Protein AF-A0A7R9MTX2-F1 (afdb_monomer_lite)

Structure (mmCIF, N/CA/C/O backbone):
data_AF-A0A7R9MTX2-F1
#
_entry.id   AF-A0A7R9MTX2-F1
#
loop_
_atom_site.group_PDB
_atom_site.id
_atom_site.type_symbol
_atom_site.label_atom_id
_atom_site.label_alt_id
_atom_site.label_comp_id
_atom_site.label_asym_id
_atom_site.label_entity_id
_atom_site.label_seq_id
_atom_site.pdbx_PDB_ins_code
_atom_site.Cartn_x
_atom_site.Cartn_y
_atom_site.Cartn_z
_atom_site.occupancy
_atom_site.B_iso_or_equiv
_atom_site.auth_seq_id
_atom_site.auth_comp_id
_atom_site.auth_asym_id
_atom_site.auth_atom_id
_atom_site.pdbx_PDB_model_num
ATOM 1 N N . MET A 1 1 ? -22.160 18.667 10.378 1.00 39.56 1 MET A N 1
ATOM 2 C CA . MET A 1 1 ? -20.715 18.933 10.209 1.00 39.56 1 MET A CA 1
ATOM 3 C C . MET A 1 1 ? -20.160 17.768 9.386 1.00 39.56 1 MET A C 1
ATOM 5 O O . MET A 1 1 ? -19.833 16.745 9.959 1.00 39.56 1 MET A O 1
ATOM 9 N N . PHE A 1 2 ? -20.206 17.852 8.051 1.00 42.75 2 PHE A N 1
ATOM 10 C CA . PHE A 1 2 ? -19.887 16.733 7.133 1.00 42.75 2 PHE A CA 1
ATOM 11 C C . PHE A 1 2 ? -18.567 16.940 6.367 1.00 42.75 2 PHE A C 1
ATOM 13 O O . PHE A 1 2 ? -18.291 16.244 5.404 1.00 42.75 2 PHE A O 1
ATOM 20 N N . VAL A 1 3 ? -17.741 17.899 6.789 1.00 44.78 3 VAL A N 1
ATOM 21 C CA . VAL A 1 3 ? -16.670 18.449 5.940 1.00 44.78 3 VAL A CA 1
ATOM 22 C C . VAL A 1 3 ? -15.373 17.618 5.954 1.00 44.78 3 VAL A C 1
ATOM 24 O O . VAL A 1 3 ? -14.514 17.879 5.131 1.00 44.78 3 VAL A O 1
ATOM 27 N N . ASN A 1 4 ? -15.218 16.607 6.824 1.00 58.25 4 ASN A N 1
ATOM 28 C CA . ASN A 1 4 ? -13.922 15.914 6.976 1.00 58.25 4 ASN A CA 1
ATOM 29 C C . ASN A 1 4 ? -13.759 14.615 6.168 1.00 58.25 4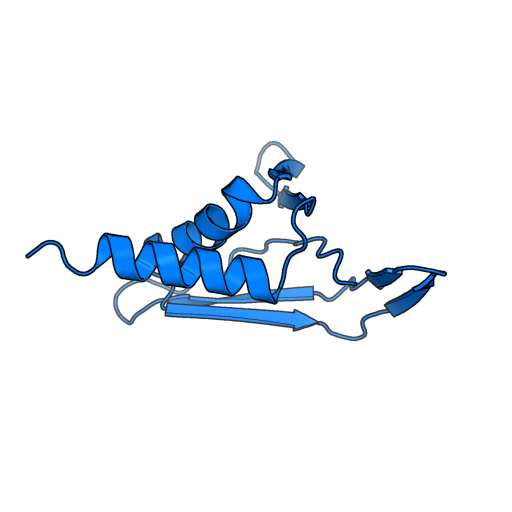 ASN A C 1
ATOM 31 O O . ASN A 1 4 ? -12.666 14.322 5.707 1.00 58.25 4 ASN A O 1
ATOM 35 N N . GLN A 1 5 ? -14.808 13.810 5.959 1.00 58.50 5 GLN A N 1
ATOM 36 C CA . GLN A 1 5 ? -14.606 12.497 5.318 1.00 58.50 5 GLN A CA 1
ATOM 37 C C . GLN A 1 5 ? -14.313 12.591 3.819 1.00 58.50 5 GLN A C 1
ATOM 39 O O . GLN A 1 5 ? -13.541 11.783 3.305 1.00 58.50 5 GLN A O 1
ATOM 44 N N . GLU A 1 6 ? -14.916 13.555 3.120 1.00 65.56 6 GLU A N 1
ATOM 45 C CA . GLU A 1 6 ? -14.663 13.774 1.693 1.00 65.56 6 GLU A CA 1
ATOM 46 C C . GLU A 1 6 ? -13.282 14.386 1.458 1.00 65.56 6 GLU A C 1
ATOM 48 O O . GLU A 1 6 ? -12.571 13.923 0.573 1.00 65.56 6 GLU A O 1
ATOM 53 N N . SER A 1 7 ? -12.859 15.349 2.285 1.00 68.06 7 SER A N 1
ATOM 54 C CA . SER A 1 7 ? -11.502 15.902 2.213 1.00 68.06 7 SER A CA 1
ATOM 55 C C . SER A 1 7 ? -10.439 14.849 2.517 1.00 68.06 7 SER A C 1
ATOM 57 O O . SER A 1 7 ? -9.438 14.786 1.808 1.00 68.06 7 SER A O 1
ATOM 59 N N . ASP A 1 8 ? -10.678 13.987 3.511 1.00 77.12 8 ASP A N 1
ATOM 60 C CA . ASP A 1 8 ? -9.764 12.895 3.849 1.00 77.12 8 ASP A CA 1
ATOM 61 C C . ASP A 1 8 ? -9.669 11.890 2.693 1.00 77.12 8 ASP A C 1
ATOM 63 O O . ASP A 1 8 ? -8.574 11.474 2.325 1.00 77.12 8 ASP A O 1
ATOM 67 N N . ASN A 1 9 ? -10.800 11.529 2.074 1.00 83.69 9 ASN A N 1
ATOM 68 C CA . ASN A 1 9 ? -10.816 10.656 0.894 1.00 83.69 9 ASN A CA 1
ATOM 69 C C . ASN A 1 9 ? -10.036 11.260 -0.277 1.00 83.69 9 ASN A C 1
ATOM 71 O O . ASN A 1 9 ? -9.180 10.586 -0.844 1.00 83.69 9 ASN A O 1
ATOM 75 N N . LEU A 1 10 ? -10.285 12.533 -0.596 1.00 90.81 10 LEU A N 1
ATOM 76 C CA . LEU A 1 10 ? -9.593 13.234 -1.677 1.00 90.81 10 LEU A CA 1
ATOM 77 C C . LEU A 1 10 ? -8.083 13.304 -1.436 1.00 90.81 10 LEU A C 1
ATOM 79 O O . LEU A 1 10 ? -7.310 13.171 -2.381 1.00 90.81 10 LEU A O 1
ATOM 83 N N . TRP A 1 11 ? -7.655 13.482 -0.184 1.00 93.94 11 TRP A N 1
ATOM 84 C CA . TRP A 1 11 ? -6.236 13.489 0.158 1.00 93.94 11 TRP A CA 1
ATOM 85 C C . TRP A 1 11 ? -5.588 12.118 -0.065 1.00 93.94 11 TRP A C 1
ATOM 87 O O . TRP A 1 11 ? -4.531 12.043 -0.687 1.00 93.94 11 TRP A O 1
ATOM 97 N N . TRP A 1 12 ? -6.229 11.029 0.377 1.00 93.38 12 TRP A N 1
ATOM 98 C CA . TRP A 1 12 ? -5.719 9.671 0.148 1.00 93.38 12 TRP A CA 1
ATOM 99 C C . TRP A 1 12 ? -5.677 9.304 -1.338 1.00 93.38 12 TRP A C 1
ATOM 101 O O . TRP A 1 12 ? -4.731 8.652 -1.782 1.00 93.38 12 TRP A O 1
ATOM 111 N N . ASP A 1 13 ? -6.671 9.740 -2.113 1.00 93.38 13 ASP A N 1
ATOM 112 C CA . ASP A 1 13 ? -6.692 9.545 -3.562 1.00 93.38 13 ASP A CA 1
ATOM 113 C C . ASP A 1 13 ? -5.585 10.352 -4.256 1.00 93.38 13 ASP A C 1
ATOM 115 O O . ASP A 1 13 ? -4.918 9.831 -5.155 1.00 93.38 13 ASP A O 1
ATOM 119 N N . ALA A 1 14 ? -5.333 11.588 -3.811 1.00 93.38 14 ALA A N 1
ATOM 120 C CA . ALA A 1 14 ? -4.226 12.409 -4.296 1.00 93.38 14 ALA A CA 1
ATOM 121 C C . ALA A 1 14 ? -2.866 11.771 -3.970 1.00 93.38 14 ALA A C 1
ATOM 123 O O . ALA A 1 14 ? -2.052 11.601 -4.875 1.00 93.38 14 ALA A O 1
ATOM 124 N N . PHE A 1 15 ? -2.662 11.318 -2.727 1.00 94.44 15 PHE A N 1
ATOM 125 C CA . PHE A 1 15 ? -1.478 10.559 -2.312 1.00 94.44 15 PHE A CA 1
ATOM 126 C C . PHE A 1 15 ? -1.259 9.333 -3.207 1.00 94.44 15 PHE A C 1
ATOM 128 O O . PHE A 1 15 ? -0.171 9.122 -3.736 1.00 94.44 15 PHE A O 1
ATOM 135 N N . ALA A 1 16 ? -2.299 8.527 -3.430 1.00 94.25 16 ALA A N 1
ATOM 136 C CA . ALA A 1 16 ? -2.154 7.337 -4.255 1.00 94.25 16 ALA A CA 1
ATOM 137 C C . ALA A 1 16 ? -1.848 7.677 -5.721 1.00 94.25 16 ALA A C 1
ATOM 139 O O . ALA A 1 16 ? -1.177 6.905 -6.389 1.00 94.25 16 ALA A O 1
ATOM 140 N N . THR A 1 17 ? -2.321 8.818 -6.220 1.00 93.56 17 THR A N 1
ATOM 141 C CA . THR A 1 17 ? -2.037 9.286 -7.586 1.00 93.56 17 THR A CA 1
ATOM 142 C C . THR A 1 17 ? -0.600 9.776 -7.733 1.00 93.56 17 THR A C 1
ATOM 144 O O . THR A 1 17 ? -0.005 9.604 -8.789 1.00 93.56 17 THR A O 1
ATOM 147 N N . GLU A 1 18 ? -0.023 10.351 -6.678 1.00 96.25 18 GLU A N 1
ATOM 148 C CA . GLU A 1 18 ? 1.367 10.814 -6.678 1.00 96.25 18 GLU A CA 1
ATOM 149 C C . GLU A 1 18 ? 2.371 9.651 -6.704 1.00 96.25 18 GLU A C 1
ATOM 151 O O . GLU A 1 18 ? 3.393 9.740 -7.380 1.00 96.25 18 GLU A O 1
ATOM 156 N N . PHE A 1 19 ? 2.075 8.552 -5.999 1.00 93.38 19 PHE A N 1
ATOM 157 C CA . PHE A 1 19 ? 3.036 7.459 -5.792 1.00 93.38 19 PHE A CA 1
ATOM 158 C C . PHE A 1 19 ? 2.719 6.153 -6.534 1.00 93.38 19 PHE A C 1
ATOM 160 O O . PHE A 1 19 ? 3.591 5.287 -6.612 1.00 93.38 19 PHE A O 1
ATOM 167 N N . PHE A 1 20 ? 1.502 5.969 -7.057 1.00 92.81 20 PHE A N 1
ATOM 168 C CA . PHE A 1 20 ? 1.080 4.716 -7.690 1.00 92.81 20 PHE A CA 1
ATOM 169 C C . PHE A 1 20 ? 0.427 4.955 -9.053 1.00 92.81 20 PHE A C 1
ATOM 171 O O . PHE A 1 20 ? -0.547 5.701 -9.169 1.00 92.81 20 PHE A O 1
ATOM 178 N N . GLU A 1 21 ? 0.911 4.219 -10.052 1.00 92.94 21 GLU A N 1
ATOM 179 C CA . GLU A 1 21 ? 0.325 4.136 -11.394 1.00 92.94 21 GLU A CA 1
ATOM 180 C C . GLU A 1 21 ? -1.122 3.611 -11.361 1.00 92.94 21 GLU A C 1
ATOM 182 O O . GLU A 1 21 ? -1.546 2.935 -10.416 1.00 92.94 21 GLU A O 1
ATOM 187 N N . ASP A 1 22 ? -1.882 3.875 -12.423 1.00 92.75 22 ASP A N 1
ATOM 188 C CA . ASP A 1 22 ? -3.302 3.506 -12.512 1.00 92.75 22 ASP A CA 1
ATOM 189 C C . ASP A 1 22 ? -3.549 1.985 -12.480 1.00 92.75 22 ASP A C 1
ATOM 191 O O . ASP A 1 22 ? -4.605 1.529 -12.030 1.00 92.75 22 ASP A O 1
ATOM 195 N N . ASP A 1 23 ? -2.571 1.186 -12.910 1.00 90.56 23 ASP A N 1
ATOM 196 C CA . ASP A 1 23 ? -2.599 -0.280 -12.909 1.00 90.56 23 ASP A CA 1
ATOM 197 C C . ASP A 1 23 ? -1.811 -0.910 -11.746 1.00 90.56 23 ASP A C 1
ATOM 199 O O . ASP A 1 23 ? -1.644 -2.132 -11.694 1.00 90.56 23 ASP A O 1
ATOM 203 N N . ALA A 1 24 ? -1.365 -0.100 -10.780 1.00 92.12 24 ALA A N 1
ATOM 204 C CA . ALA A 1 24 ? -0.553 -0.571 -9.670 1.00 92.12 24 ALA A CA 1
ATOM 205 C C . ALA A 1 24 ? -1.257 -1.644 -8.825 1.00 92.12 24 ALA A C 1
ATOM 207 O O . ALA A 1 24 ? -2.467 -1.610 -8.563 1.00 92.12 24 ALA A O 1
ATOM 208 N N . THR A 1 25 ? -0.450 -2.565 -8.304 1.00 94.31 25 THR A N 1
ATOM 209 C CA . THR A 1 25 ? -0.873 -3.568 -7.324 1.00 94.31 25 THR A CA 1
ATOM 210 C C . THR A 1 25 ? 0.002 -3.490 -6.082 1.00 94.31 25 THR A C 1
ATOM 212 O O . THR A 1 25 ? 1.215 -3.347 -6.197 1.00 94.31 25 THR A O 1
ATOM 215 N N . LEU A 1 26 ? -0.596 -3.645 -4.902 1.00 92.00 26 LEU A N 1
ATOM 216 C CA . LEU A 1 26 ? 0.118 -3.764 -3.633 1.00 92.00 26 LEU A CA 1
ATOM 217 C C . LEU A 1 26 ? -0.039 -5.189 -3.102 1.00 92.00 26 LEU A C 1
ATOM 219 O O . LEU A 1 26 ? -1.163 -5.656 -2.903 1.00 92.00 26 LEU A O 1
ATOM 223 N N . THR A 1 27 ? 1.081 -5.870 -2.859 1.00 91.25 27 THR A N 1
ATOM 224 C CA . THR A 1 27 ? 1.095 -7.217 -2.277 1.00 91.25 27 THR A CA 1
ATOM 225 C C . THR A 1 27 ? 1.683 -7.183 -0.870 1.00 91.25 27 THR A 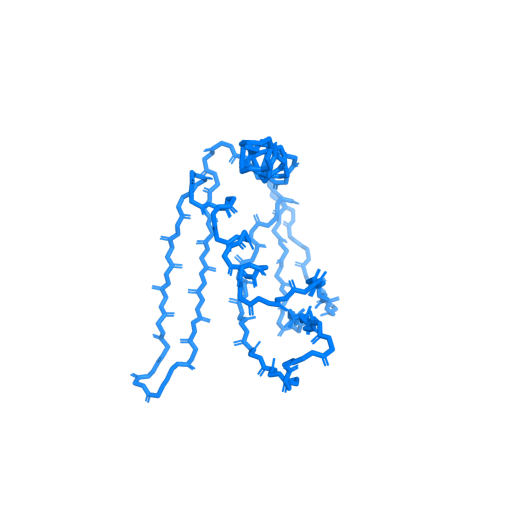C 1
ATOM 227 O O . THR A 1 27 ? 2.781 -6.685 -0.642 1.00 91.25 27 THR A O 1
ATOM 230 N N . LEU A 1 28 ? 0.938 -7.735 0.084 1.00 86.62 28 LEU A N 1
ATOM 231 C CA . LEU A 1 28 ? 1.276 -7.794 1.502 1.00 86.62 28 LEU A CA 1
ATOM 232 C C . LEU A 1 28 ? 1.385 -9.250 1.929 1.00 86.62 28 LEU A C 1
ATOM 234 O O . LEU A 1 28 ? 0.483 -10.042 1.648 1.00 86.62 28 LEU A O 1
ATOM 238 N N . THR A 1 29 ? 2.449 -9.593 2.652 1.00 86.62 29 THR A N 1
ATOM 239 C CA . THR A 1 29 ? 2.589 -10.920 3.262 1.00 86.62 29 THR A CA 1
ATOM 240 C C . THR A 1 29 ? 2.662 -10.789 4.778 1.00 86.62 29 THR A C 1
ATOM 242 O O . THR A 1 29 ? 3.552 -10.126 5.309 1.00 86.62 29 THR A O 1
ATOM 245 N N . PHE A 1 30 ? 1.728 -11.432 5.476 1.00 81.69 30 PHE A N 1
ATOM 246 C CA . PHE A 1 30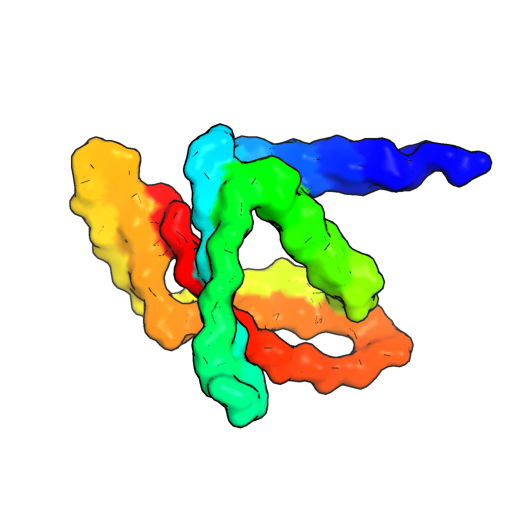 ? 1.652 -11.454 6.934 1.00 81.69 30 PHE A CA 1
ATOM 247 C C . PHE A 1 30 ? 2.022 -12.834 7.458 1.00 81.69 30 PHE A C 1
ATOM 249 O O . PHE A 1 30 ? 1.425 -13.826 7.049 1.00 81.69 30 PHE A O 1
ATOM 256 N N . CYS A 1 31 ? 2.961 -12.899 8.397 1.00 82.75 31 CYS A N 1
ATOM 257 C CA . CYS A 1 31 ? 3.238 -14.122 9.144 1.00 82.75 31 CYS A CA 1
ATOM 258 C C . CYS A 1 31 ? 2.233 -14.234 10.293 1.00 82.75 31 CYS A C 1
ATOM 260 O O . CYS A 1 31 ? 2.400 -13.579 11.321 1.00 82.75 31 CYS A O 1
ATOM 262 N N . LEU A 1 32 ? 1.179 -15.023 10.095 1.00 82.62 32 LEU A N 1
ATOM 263 C CA . LEU A 1 32 ? 0.177 -15.311 11.118 1.00 82.62 32 LEU A CA 1
ATOM 264 C C . LEU A 1 32 ? 0.479 -16.654 11.795 1.00 82.62 32 LEU A C 1
ATOM 266 O O . LEU A 1 32 ? 1.364 -17.395 11.364 1.00 82.62 32 LEU A O 1
ATOM 270 N N . GLU A 1 33 ? -0.260 -16.977 12.857 1.00 87.62 33 GLU A N 1
ATOM 271 C CA . GLU A 1 33 ? -0.092 -18.233 13.604 1.00 87.62 33 GLU A CA 1
ATOM 272 C C . GLU A 1 33 ? -0.320 -19.482 12.737 1.00 87.62 33 GLU A C 1
ATOM 274 O O . GLU A 1 33 ? 0.311 -20.513 12.958 1.00 87.62 33 GLU A O 1
ATOM 279 N N . ASP A 1 34 ? -1.174 -19.382 11.717 1.00 89.62 34 ASP A N 1
ATOM 280 C CA . ASP A 1 34 ? -1.466 -20.448 10.755 1.00 89.62 34 ASP A CA 1
ATOM 281 C C . ASP A 1 34 ? -0.543 -20.442 9.522 1.00 89.62 34 ASP A C 1
ATOM 283 O O . ASP A 1 34 ? -0.725 -21.239 8.601 1.00 89.62 34 ASP A O 1
ATOM 287 N N . GLY A 1 35 ? 0.473 -19.574 9.512 1.00 85.25 35 GLY A N 1
ATOM 288 C CA . GLY A 1 35 ? 1.465 -19.454 8.448 1.00 85.25 35 GLY A CA 1
ATOM 289 C C . GLY A 1 35 ? 1.393 -18.129 7.680 1.00 85.25 35 GLY A C 1
ATOM 290 O O . GLY A 1 35 ? 0.641 -17.215 8.031 1.00 85.25 35 GLY A O 1
ATOM 291 N N . PRO A 1 36 ? 2.221 -17.978 6.631 1.00 85.19 36 PRO A N 1
ATOM 292 C CA . PRO A 1 36 ? 2.251 -16.759 5.838 1.00 85.19 36 PRO A CA 1
ATOM 293 C C . PRO A 1 36 ? 0.987 -16.627 4.978 1.00 85.19 36 PRO A C 1
ATOM 295 O O . PRO A 1 36 ? 0.694 -17.488 4.146 1.00 85.19 36 PRO A O 1
ATOM 298 N N . LYS A 1 37 ? 0.265 -15.514 5.127 1.00 85.94 37 LYS A N 1
ATOM 299 C CA . LYS A 1 37 ? -0.859 -15.137 4.261 1.00 85.94 37 LYS A CA 1
ATOM 300 C C . LYS A 1 37 ? -0.477 -13.989 3.350 1.00 85.94 37 LYS A C 1
ATOM 302 O O . LYS A 1 37 ? -0.007 -12.954 3.817 1.00 85.94 37 LYS A O 1
ATOM 307 N N . ARG A 1 38 ? -0.729 -14.173 2.054 1.00 89.62 38 ARG A N 1
ATOM 308 C CA . ARG A 1 38 ? -0.481 -13.176 1.013 1.00 89.62 38 ARG A CA 1
ATOM 309 C C . ARG A 1 38 ? -1.792 -12.558 0.543 1.00 89.62 38 ARG A C 1
ATOM 311 O O . ARG A 1 38 ? -2.695 -13.281 0.127 1.00 89.62 38 ARG A O 1
A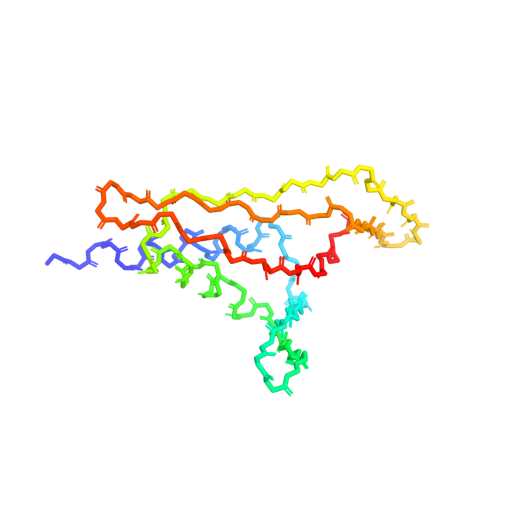TOM 318 N N . TYR A 1 39 ? -1.861 -11.234 0.566 1.00 89.06 39 TYR A N 1
ATOM 319 C CA . TYR A 1 39 ? -2.983 -10.445 0.068 1.00 89.06 39 TYR A CA 1
ATOM 320 C C . TYR A 1 39 ? -2.483 -9.508 -1.022 1.00 89.06 39 TYR A C 1
ATOM 322 O O . TYR A 1 39 ? -1.514 -8.785 -0.808 1.00 89.06 39 TYR A O 1
ATOM 330 N N . THR A 1 40 ? -3.154 -9.501 -2.168 1.00 92.00 40 THR A N 1
ATOM 331 C CA . THR A 1 40 ? -2.857 -8.583 -3.270 1.00 92.00 40 THR A CA 1
ATOM 332 C C . THR A 1 40 ? -4.081 -7.724 -3.524 1.00 92.00 40 THR A C 1
ATOM 334 O O . THR A 1 40 ? -5.190 -8.243 -3.661 1.00 92.00 40 THR A O 1
ATOM 337 N N . ILE A 1 41 ? -3.881 -6.411 -3.573 1.00 94.50 41 ILE A N 1
ATOM 338 C CA . ILE A 1 41 ? -4.927 -5.433 -3.864 1.00 94.50 41 ILE A CA 1
ATOM 339 C C . ILE A 1 41 ? -4.529 -4.578 -5.066 1.00 94.50 41 ILE A C 1
ATOM 341 O O . ILE A 1 41 ? -3.350 -4.307 -5.278 1.00 94.50 41 ILE A O 1
ATOM 345 N N . GLY A 1 42 ? -5.518 -4.157 -5.853 1.00 94.88 42 GLY A N 1
ATOM 346 C CA . GLY A 1 42 ? -5.311 -3.236 -6.973 1.00 94.88 42 GLY A CA 1
ATOM 347 C C . GLY A 1 42 ? -5.394 -1.765 -6.560 1.00 94.88 42 GLY A C 1
ATOM 348 O O . GLY A 1 42 ? -5.827 -1.437 -5.450 1.00 94.88 42 GLY A O 1
ATOM 349 N N . ARG A 1 43 ? -5.042 -0.880 -7.496 1.00 94.00 43 ARG A N 1
ATOM 350 C CA . ARG A 1 43 ? -4.942 0.579 -7.341 1.00 94.00 43 ARG A CA 1
ATOM 351 C C . ARG A 1 43 ? -6.112 1.263 -6.626 1.00 94.00 43 ARG A C 1
ATOM 353 O O . ARG A 1 43 ? -5.893 2.206 -5.868 1.00 94.00 43 ARG A O 1
ATOM 360 N N . THR A 1 44 ? -7.344 0.791 -6.810 1.00 95.00 44 THR A N 1
ATOM 361 C CA . THR A 1 44 ? -8.548 1.370 -6.179 1.00 95.00 44 THR A CA 1
ATOM 362 C C . THR A 1 44 ? -8.640 1.122 -4.671 1.00 95.00 44 THR A C 1
ATOM 364 O O . THR A 1 44 ? -9.345 1.841 -3.964 1.00 95.00 44 THR A O 1
ATOM 367 N N . LEU A 1 45 ? -7.933 0.113 -4.155 1.00 95.56 45 LEU A N 1
ATOM 368 C CA . LEU A 1 45 ? -7.906 -0.230 -2.732 1.00 95.56 45 LEU A CA 1
ATOM 369 C C . LEU A 1 45 ? -6.641 0.265 -2.021 1.00 95.56 45 LEU A C 1
ATOM 371 O O . LEU A 1 45 ? -6.628 0.286 -0.793 1.00 95.56 45 LEU A O 1
ATOM 375 N N . ILE A 1 46 ? -5.611 0.700 -2.754 1.00 94.50 46 ILE A N 1
ATOM 376 C CA . ILE A 1 46 ? -4.365 1.232 -2.178 1.00 94.50 46 ILE A CA 1
ATOM 377 C C . ILE A 1 46 ? -4.619 2.435 -1.244 1.00 94.50 46 ILE A C 1
ATOM 379 O O . ILE A 1 46 ? -4.188 2.359 -0.090 1.00 94.50 46 ILE A O 1
ATOM 383 N N . PRO A 1 47 ? -5.367 3.493 -1.640 1.00 94.69 47 PRO A N 1
ATOM 384 C CA . PRO A 1 47 ? -5.671 4.604 -0.731 1.00 94.69 47 PRO A CA 1
ATOM 385 C C . PRO A 1 47 ? -6.371 4.134 0.551 1.00 94.69 47 PRO A C 1
ATOM 387 O O . PRO A 1 47 ? -6.030 4.549 1.658 1.00 94.69 47 PRO A O 1
ATOM 390 N N . ARG A 1 48 ? -7.326 3.203 0.407 1.00 94.12 48 ARG A N 1
ATOM 391 C CA . ARG A 1 48 ? -8.094 2.641 1.528 1.00 94.12 48 ARG A CA 1
ATOM 392 C C . ARG A 1 48 ? -7.221 1.826 2.474 1.00 94.12 48 ARG A C 1
ATOM 394 O O . ARG A 1 48 ? -7.426 1.893 3.682 1.00 94.12 48 ARG A O 1
ATOM 401 N N . TYR A 1 49 ? -6.250 1.082 1.945 1.00 93.81 49 TYR A N 1
ATOM 402 C CA . TYR A 1 49 ? -5.296 0.340 2.759 1.00 93.81 49 TYR A CA 1
ATOM 403 C C . TYR A 1 49 ? -4.496 1.284 3.658 1.00 93.81 49 TYR A C 1
ATOM 405 O O . TYR A 1 49 ? -4.527 1.114 4.876 1.00 93.81 49 TYR A O 1
ATOM 413 N N . PHE A 1 50 ? -3.859 2.316 3.095 1.00 92.94 50 PHE A N 1
ATOM 414 C CA . PHE A 1 50 ? -3.086 3.264 3.901 1.00 92.94 50 PHE A CA 1
ATOM 415 C C . PHE A 1 50 ? -3.966 4.007 4.905 1.00 92.94 50 PHE A C 1
ATOM 417 O O . PHE A 1 50 ? -3.624 4.053 6.084 1.00 92.94 50 PHE A O 1
ATOM 424 N N . ARG A 1 51 ? -5.147 4.475 4.486 1.00 92.12 51 ARG A N 1
ATOM 425 C CA . ARG A 1 51 ? -6.134 5.090 5.382 1.00 92.12 51 ARG A CA 1
ATOM 426 C C . ARG A 1 51 ? -6.479 4.195 6.577 1.00 92.12 51 ARG A C 1
ATOM 428 O O . ARG A 1 51 ? -6.483 4.676 7.708 1.00 92.12 51 ARG A O 1
ATOM 435 N N . SER A 1 52 ? -6.704 2.898 6.350 1.00 91.88 52 SER A N 1
ATOM 436 C CA . SER A 1 52 ? -7.071 1.953 7.416 1.00 91.88 52 SER A CA 1
ATOM 437 C C . SER A 1 52 ? -6.001 1.816 8.508 1.00 91.88 52 SER A C 1
ATOM 439 O O . SER A 1 52 ? -6.331 1.562 9.665 1.00 91.88 52 SER A O 1
ATOM 441 N N . ILE A 1 53 ? -4.724 2.046 8.175 1.00 90.12 53 ILE A N 1
ATOM 442 C CA . ILE A 1 53 ? -3.627 2.037 9.153 1.00 90.12 53 ILE A CA 1
ATOM 443 C C . ILE A 1 53 ? -3.801 3.188 10.155 1.00 90.12 53 ILE A C 1
ATOM 445 O O . ILE A 1 53 ? -3.684 2.982 11.363 1.00 90.12 53 ILE A O 1
ATOM 449 N N . PHE A 1 54 ? -4.124 4.388 9.666 1.00 87.62 54 PHE A N 1
ATOM 450 C CA . PHE A 1 54 ? -4.328 5.580 10.497 1.00 87.62 54 PHE A CA 1
ATOM 451 C C . PHE A 1 54 ? -5.652 5.527 11.267 1.00 87.62 54 PHE A C 1
ATOM 453 O O . PHE A 1 54 ? -5.702 5.927 12.431 1.00 87.62 54 PHE A O 1
ATOM 460 N N . GLU A 1 55 ? -6.701 4.942 10.683 1.00 87.81 55 GLU A N 1
ATOM 461 C CA . GLU A 1 55 ? -7.946 4.635 11.405 1.00 87.81 55 GLU A CA 1
ATOM 462 C C . GLU A 1 55 ? -7.706 3.669 12.584 1.00 87.81 55 GLU A C 1
ATOM 464 O O . GLU A 1 55 ? -8.403 3.743 13.595 1.00 87.81 55 GLU A O 1
ATOM 469 N N . GLY A 1 56 ? -6.658 2.838 12.513 1.00 81.56 56 GLY A N 1
ATOM 470 C CA . GLY A 1 56 ? -6.158 2.005 13.613 1.00 81.56 56 GLY A CA 1
ATOM 471 C C . GLY A 1 56 ? -5.424 2.760 14.736 1.00 81.56 56 GLY A C 1
ATOM 472 O O . GLY A 1 56 ? -4.843 2.129 15.621 1.00 81.56 56 GLY A O 1
ATOM 473 N N . GLY A 1 57 ? -5.413 4.097 14.722 1.00 83.00 57 GLY A N 1
ATOM 474 C CA . GLY A 1 57 ? -4.791 4.938 15.753 1.00 83.00 57 GLY A CA 1
ATOM 475 C C . GLY A 1 57 ? -3.302 5.225 15.534 1.00 83.00 57 GLY A C 1
ATOM 476 O O . GLY A 1 57 ? -2.632 5.731 16.442 1.00 83.00 57 GLY A O 1
ATOM 477 N N . VAL A 1 58 ? -2.776 4.895 14.352 1.00 86.31 58 VAL A N 1
ATOM 478 C CA . VAL A 1 58 ? -1.447 5.325 13.906 1.00 86.31 58 VAL A CA 1
ATOM 479 C C . VAL A 1 58 ? -1.495 6.814 13.569 1.00 86.31 58 VAL A C 1
ATOM 481 O O . VAL A 1 58 ? -2.407 7.282 12.897 1.00 86.31 58 VAL A O 1
ATOM 484 N N . THR A 1 59 ? -0.510 7.566 14.044 1.00 89.19 59 THR A N 1
ATOM 485 C CA . THR A 1 59 ? -0.341 8.999 13.766 1.00 89.19 59 THR A CA 1
ATOM 486 C C . THR A 1 59 ? 0.823 9.278 12.824 1.00 89.19 59 THR A C 1
ATOM 488 O O . THR A 1 59 ? 0.885 10.350 12.237 1.00 89.19 59 THR A O 1
ATOM 491 N N . GLU A 1 60 ? 1.747 8.329 12.683 1.00 90.81 60 GLU A N 1
ATOM 492 C CA . GLU A 1 60 ? 2.897 8.424 11.786 1.00 90.81 60 GLU A CA 1
ATOM 493 C C . GLU A 1 60 ? 3.235 7.034 11.250 1.00 90.81 60 GLU A C 1
ATOM 495 O O . GLU A 1 60 ? 3.265 6.069 12.017 1.00 90.81 60 GLU A O 1
ATOM 500 N N . LEU A 1 61 ? 3.513 6.939 9.952 1.00 90.94 61 LEU A N 1
ATOM 501 C CA . LEU A 1 61 ? 4.008 5.740 9.286 1.00 90.94 61 LEU A CA 1
ATOM 502 C C . LEU A 1 61 ? 5.257 6.117 8.489 1.00 90.94 61 LEU A C 1
ATOM 504 O O . LEU A 1 61 ? 5.238 7.081 7.731 1.00 90.94 61 LEU A O 1
ATOM 508 N N . SER A 1 62 ? 6.324 5.339 8.638 1.00 88.94 62 SER A N 1
ATOM 509 C CA . SER A 1 62 ? 7.550 5.477 7.850 1.00 88.94 62 SER A CA 1
ATOM 510 C C . SER A 1 62 ? 8.014 4.119 7.335 1.00 88.94 62 SER A C 1
ATOM 512 O O . SER A 1 62 ? 7.868 3.097 8.011 1.00 88.94 62 SER A O 1
ATOM 514 N N . ILE A 1 63 ? 8.565 4.111 6.122 1.00 90.56 63 ILE A N 1
ATOM 515 C CA . ILE A 1 63 ? 9.175 2.934 5.503 1.00 90.56 63 ILE A CA 1
ATOM 516 C C . ILE A 1 63 ? 10.678 3.186 5.445 1.00 90.56 63 ILE A C 1
ATOM 518 O O . ILE A 1 63 ? 11.144 4.075 4.737 1.00 90.56 63 ILE A O 1
ATOM 522 N N . ASN A 1 64 ? 11.436 2.403 6.206 1.00 89.88 64 ASN A N 1
ATOM 523 C CA . ASN A 1 64 ? 12.887 2.493 6.278 1.00 89.88 64 ASN A CA 1
ATOM 524 C C . ASN A 1 64 ? 13.514 1.338 5.505 1.00 89.88 64 ASN A C 1
ATOM 526 O O . ASN A 1 64 ? 13.400 0.178 5.914 1.00 89.88 64 ASN A O 1
ATOM 530 N N . LEU A 1 65 ? 14.222 1.676 4.431 1.00 90.06 65 LEU A N 1
ATOM 531 C CA . LEU A 1 65 ? 14.960 0.739 3.592 1.00 90.06 65 LEU A CA 1
ATOM 532 C C . LEU A 1 65 ? 16.447 0.786 3.958 1.00 90.06 65 LEU A C 1
ATOM 534 O O . LEU A 1 65 ? 17.061 1.853 3.947 1.00 90.06 65 LEU A O 1
ATOM 538 N N . LYS A 1 66 ? 17.044 -0.364 4.292 1.00 92.56 66 LYS A N 1
ATOM 539 C CA . LYS A 1 66 ? 18.489 -0.479 4.540 1.00 92.56 66 LYS A CA 1
ATOM 540 C C . LYS A 1 66 ? 19.138 -1.338 3.465 1.00 92.56 66 LYS A C 1
ATOM 542 O O . LYS A 1 66 ? 18.763 -2.491 3.292 1.00 92.56 66 LYS A O 1
ATOM 547 N N . HIS A 1 67 ? 20.142 -0.780 2.792 1.00 93.06 67 HIS A N 1
ATOM 548 C CA . HIS A 1 67 ? 20.850 -1.433 1.684 1.00 93.06 67 HIS A CA 1
ATOM 549 C C . HIS A 1 67 ? 19.901 -1.964 0.585 1.00 93.06 67 HIS A C 1
ATOM 551 O O . HIS A 1 67 ? 19.963 -3.153 0.260 1.00 93.06 67 HIS A O 1
ATOM 557 N N . PRO A 1 68 ? 18.985 -1.132 0.046 1.00 92.19 68 PRO A N 1
ATOM 558 C CA . PRO A 1 68 ? 18.151 -1.563 -1.067 1.00 92.19 68 PRO A CA 1
ATOM 559 C C . PRO A 1 68 ? 19.018 -1.883 -2.294 1.00 92.19 68 PRO A C 1
ATOM 561 O O . PRO A 1 68 ? 20.064 -1.270 -2.516 1.00 92.19 68 PRO A O 1
ATOM 564 N N . LYS A 1 69 ? 18.585 -2.868 -3.074 1.00 93.19 69 LYS A N 1
ATOM 565 C CA . LYS A 1 69 ? 19.193 -3.281 -4.335 1.00 93.19 69 LYS A CA 1
ATOM 566 C C . LYS A 1 69 ? 18.332 -2.738 -5.465 1.00 93.19 69 LYS A C 1
ATOM 568 O O . LYS A 1 69 ? 17.166 -3.098 -5.588 1.00 93.19 69 LYS A O 1
ATOM 573 N N . GLU A 1 70 ? 18.925 -1.879 -6.275 1.00 93.56 70 GLU A N 1
ATOM 574 C CA . GLU A 1 70 ? 18.277 -1.279 -7.436 1.00 93.56 70 GLU A CA 1
ATOM 575 C C . GLU A 1 70 ? 18.600 -2.084 -8.696 1.00 93.56 70 GLU A C 1
ATOM 577 O O . GLU A 1 70 ? 19.764 -2.391 -8.967 1.00 93.56 70 GLU A O 1
ATOM 582 N N . SER A 1 71 ? 17.570 -2.412 -9.476 1.00 89.50 71 SER A N 1
ATOM 583 C CA . SER A 1 71 ? 17.694 -3.077 -10.776 1.00 89.50 71 SER A CA 1
ATOM 584 C C . SER A 1 71 ? 16.947 -2.295 -11.850 1.00 89.50 71 SER A C 1
ATOM 586 O O . SER A 1 71 ? 15.721 -2.196 -11.820 1.00 89.50 71 SER A O 1
ATOM 588 N N . PHE A 1 72 ? 17.684 -1.760 -12.820 1.00 90.75 72 PHE A N 1
ATOM 589 C CA . PH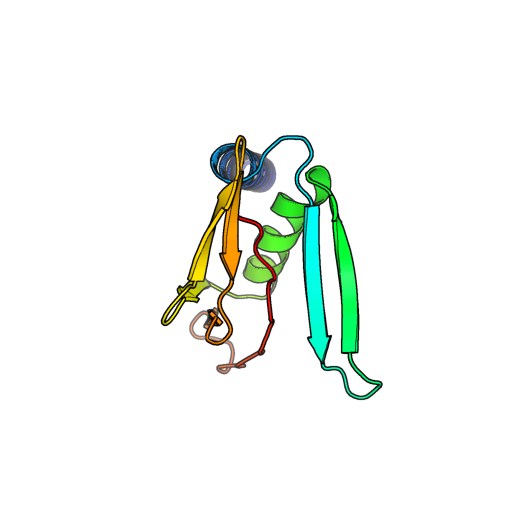E A 1 72 ? 17.122 -0.984 -13.923 1.00 90.75 72 PHE A CA 1
ATOM 590 C C . PHE A 1 72 ? 16.755 -1.895 -15.096 1.00 90.75 72 PHE A C 1
ATOM 592 O O . PHE A 1 72 ? 17.595 -2.616 -15.635 1.00 90.75 72 PHE A O 1
ATOM 599 N N . HIS A 1 73 ? 15.503 -1.811 -15.521 1.00 87.31 73 HIS A N 1
ATOM 600 C CA . HIS A 1 73 ? 14.975 -2.415 -16.735 1.00 87.31 73 HIS A CA 1
ATOM 601 C C . HIS A 1 73 ? 14.595 -1.307 -17.724 1.00 87.31 73 HIS A C 1
ATOM 603 O O . HIS A 1 73 ? 14.625 -0.120 -17.407 1.00 87.31 73 HIS A O 1
ATOM 609 N N . THR A 1 74 ? 14.227 -1.678 -18.949 1.00 85.62 74 THR A N 1
ATOM 610 C CA . THR A 1 74 ? 13.956 -0.710 -20.024 1.00 85.62 74 THR A CA 1
ATOM 611 C C . THR A 1 74 ? 12.863 0.308 -19.677 1.00 85.62 74 THR A C 1
ATOM 613 O O . THR A 1 74 ? 12.932 1.444 -20.134 1.00 85.62 74 THR A O 1
ATOM 616 N N . THR A 1 75 ? 11.865 -0.080 -18.880 1.00 88.50 75 THR A N 1
ATOM 617 C CA . THR A 1 75 ? 10.695 0.759 -18.553 1.00 88.50 75 THR A CA 1
ATOM 618 C C . THR A 1 75 ? 10.338 0.760 -17.067 1.00 88.50 75 THR A C 1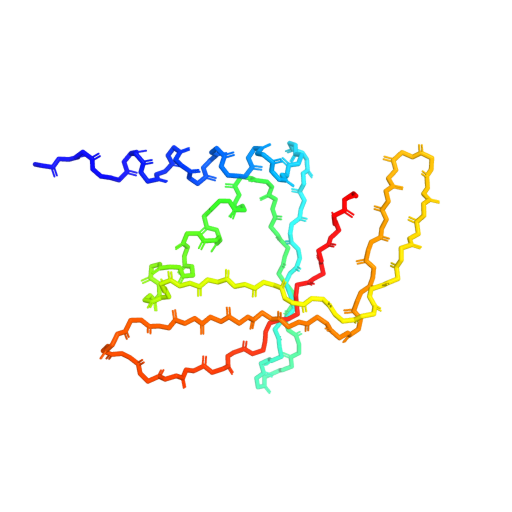
ATOM 620 O O . THR A 1 75 ? 9.278 1.250 -16.686 1.00 88.50 75 THR A O 1
ATOM 623 N N . SER A 1 76 ? 11.184 0.180 -16.222 1.00 83.12 76 SER A N 1
ATOM 624 C CA . SER A 1 76 ? 10.952 0.082 -14.784 1.00 83.12 76 SER A CA 1
ATOM 625 C C . SER A 1 76 ? 12.280 0.036 -14.054 1.00 83.12 76 SER A C 1
ATOM 627 O O . SER A 1 76 ? 13.245 -0.539 -14.554 1.00 83.12 76 SER A O 1
ATOM 629 N N . LEU A 1 77 ? 12.329 0.590 -12.855 1.00 88.06 77 LEU A N 1
ATOM 630 C CA . LEU A 1 77 ? 13.329 0.209 -11.876 1.00 88.06 77 LEU A CA 1
ATOM 631 C C . LEU A 1 77 ? 12.635 -0.686 -10.833 1.00 88.06 77 LEU A C 1
ATOM 633 O O . LEU A 1 77 ? 11.410 -0.729 -10.711 1.00 88.06 77 LEU A O 1
ATOM 637 N N . THR A 1 78 ? 13.406 -1.581 -10.237 1.00 88.12 78 THR A N 1
ATOM 638 C CA . THR A 1 78 ? 12.945 -2.517 -9.213 1.00 88.12 78 THR A CA 1
ATOM 639 C C . THR A 1 78 ? 13.825 -2.332 -7.995 1.00 88.12 78 THR A C 1
ATOM 641 O O . THR A 1 78 ? 15.051 -2.295 -8.123 1.00 88.12 78 THR A O 1
ATOM 644 N N . LEU A 1 79 ? 13.189 -2.192 -6.834 1.00 91.31 79 LEU A N 1
ATOM 645 C CA . LEU A 1 79 ? 13.839 -1.898 -5.567 1.00 91.31 79 LEU A CA 1
ATOM 646 C C . LEU A 1 79 ? 13.634 -3.057 -4.587 1.00 91.31 79 LEU A C 1
ATOM 648 O O . LEU A 1 79 ? 12.626 -3.122 -3.888 1.00 91.31 79 LEU A O 1
ATOM 652 N N . ASP A 1 80 ? 14.619 -3.946 -4.492 1.00 89.62 80 ASP A N 1
ATOM 653 C CA . ASP A 1 80 ? 14.567 -5.092 -3.584 1.00 89.62 80 ASP A CA 1
ATOM 654 C C . ASP A 1 80 ? 15.262 -4.758 -2.260 1.00 89.62 80 ASP A C 1
ATOM 656 O O . ASP A 1 80 ? 16.430 -4.364 -2.236 1.00 89.62 80 ASP A O 1
ATOM 660 N N . CYS A 1 81 ? 14.589 -4.935 -1.121 1.00 90.56 81 CYS A N 1
ATOM 661 C CA . CYS A 1 81 ? 15.179 -4.625 0.184 1.00 90.56 81 CYS A CA 1
ATOM 662 C C . CYS A 1 81 ? 14.855 -5.679 1.253 1.00 90.56 81 CYS A C 1
ATOM 664 O O . CYS A 1 81 ? 13.815 -5.635 1.908 1.00 90.56 81 CYS A O 1
ATOM 666 N N . ASP A 1 82 ? 15.820 -6.570 1.508 1.00 89.56 82 ASP A N 1
ATOM 667 C CA . ASP A 1 82 ? 15.742 -7.601 2.559 1.00 89.56 82 ASP A CA 1
ATOM 668 C C . ASP A 1 82 ? 15.640 -6.996 3.976 1.00 89.56 82 ASP A C 1
ATOM 670 O O . ASP A 1 82 ? 15.116 -7.611 4.908 1.00 89.56 82 ASP A O 1
ATOM 674 N N . HIS A 1 83 ? 16.139 -5.768 4.150 1.00 88.44 83 HIS A N 1
ATOM 675 C CA . HIS A 1 83 ? 16.126 -5.026 5.412 1.00 88.44 83 HIS A CA 1
ATOM 676 C C . HIS A 1 83 ? 15.164 -3.829 5.372 1.00 88.44 83 HIS A C 1
ATOM 678 O O . HIS A 1 83 ? 15.494 -2.737 5.844 1.00 88.44 83 HIS A O 1
ATOM 684 N N . CYS A 1 84 ? 13.969 -4.043 4.820 1.00 87.69 84 CYS A N 1
ATOM 685 C CA . CYS A 1 84 ? 12.854 -3.106 4.902 1.00 87.69 84 CYS A CA 1
ATOM 686 C C . CYS A 1 84 ? 12.155 -3.202 6.268 1.00 87.69 84 CYS A C 1
ATOM 688 O O . CYS A 1 84 ? 11.894 -4.289 6.790 1.00 87.69 84 CYS A O 1
ATOM 690 N N . SER A 1 85 ? 11.831 -2.053 6.858 1.00 86.69 85 SER A N 1
ATOM 691 C CA . SER A 1 85 ? 11.033 -1.971 8.082 1.00 86.69 85 SER A CA 1
ATOM 692 C C . SER A 1 85 ? 9.974 -0.887 7.971 1.00 86.69 85 SER A C 1
ATOM 694 O O . SER A 1 85 ? 10.260 0.221 7.530 1.00 86.69 85 SER A O 1
ATOM 696 N N . ILE A 1 86 ? 8.761 -1.211 8.408 1.00 87.75 86 ILE A N 1
ATOM 697 C CA . ILE A 1 86 ? 7.660 -0.256 8.523 1.00 87.75 86 ILE A CA 1
ATOM 698 C C . ILE A 1 86 ? 7.534 0.098 9.992 1.00 87.75 86 ILE A C 1
ATOM 700 O O . ILE A 1 86 ? 7.391 -0.784 10.841 1.00 87.75 86 ILE A O 1
ATOM 704 N N . ILE A 1 87 ? 7.636 1.385 10.291 1.00 88.44 87 ILE A N 1
ATOM 705 C CA . ILE A 1 87 ? 7.588 1.906 11.650 1.00 88.44 87 ILE A CA 1
ATOM 706 C C . ILE A 1 87 ? 6.340 2.762 11.767 1.00 88.44 87 ILE A C 1
ATOM 708 O O . ILE A 1 87 ? 6.172 3.732 11.029 1.00 88.44 87 ILE A O 1
ATOM 712 N N . THR A 1 88 ? 5.479 2.398 12.710 1.00 89.44 88 THR A N 1
ATOM 713 C CA . THR A 1 88 ? 4.288 3.165 13.051 1.00 89.44 88 THR A CA 1
ATOM 714 C C . THR A 1 88 ? 4.429 3.766 14.444 1.00 89.44 88 THR A C 1
ATOM 716 O O . THR A 1 88 ? 4.864 3.104 15.391 1.00 89.44 88 THR A O 1
ATOM 719 N N . HIS A 1 89 ? 4.034 5.029 14.589 1.00 88.62 89 HIS A N 1
ATOM 720 C CA . HIS A 1 89 ? 3.834 5.652 15.892 1.00 88.62 89 HIS A CA 1
ATOM 721 C C . HIS A 1 89 ? 2.342 5.786 16.152 1.00 88.62 89 HIS A C 1
ATOM 723 O O . HIS A 1 89 ? 1.593 6.250 15.298 1.00 88.62 89 HIS A O 1
ATOM 729 N N . HIS A 1 90 ? 1.920 5.376 17.343 1.00 86.50 90 HIS A N 1
ATOM 730 C CA . HIS A 1 90 ? 0.550 5.541 17.806 1.00 86.50 90 HIS A CA 1
ATOM 731 C C . HIS A 1 90 ? 0.462 6.769 18.712 1.00 86.50 90 HIS A C 1
ATOM 733 O O . HIS A 1 90 ? 1.399 7.076 19.459 1.00 86.50 90 HIS A O 1
ATOM 739 N N . GLY A 1 91 ? -0.678 7.458 18.673 1.00 76.25 91 GLY A N 1
ATOM 740 C CA . GLY A 1 91 ? -0.957 8.568 19.581 1.00 76.25 91 GLY A CA 1
ATOM 741 C C . GLY A 1 91 ? -0.912 8.133 21.054 1.00 76.25 91 GLY A C 1
ATOM 742 O O . GLY A 1 91 ? -1.052 6.951 21.370 1.00 76.25 91 GLY A O 1
ATOM 743 N N . LYS A 1 92 ? -0.748 9.100 21.971 1.00 52.34 92 LYS A N 1
ATOM 744 C CA . LYS A 1 92 ? -0.471 8.934 23.422 1.00 52.34 92 LYS A CA 1
ATOM 745 C C . LYS A 1 92 ? -1.487 8.116 24.260 1.00 52.34 92 LYS A C 1
ATOM 747 O O . LYS A 1 92 ? -1.379 8.110 25.482 1.00 52.34 92 LYS A O 1
ATOM 752 N N . HIS A 1 93 ? -2.417 7.389 23.645 1.00 54.41 93 HIS A N 1
ATOM 753 C CA . HIS A 1 93 ? -3.406 6.544 24.320 1.00 54.41 93 HIS A CA 1
ATOM 754 C C . HIS A 1 93 ? -3.359 5.050 23.953 1.00 54.41 93 HIS A C 1
ATOM 756 O O . HIS A 1 93 ? -4.125 4.289 24.534 1.00 54.41 93 HIS A O 1
ATOM 762 N N . TYR A 1 94 ? -2.455 4.597 23.074 1.00 46.84 94 TYR A N 1
ATOM 763 C CA . TYR A 1 94 ? -2.326 3.170 22.745 1.00 46.84 94 TYR A CA 1
ATOM 764 C C . TYR A 1 94 ? -0.869 2.699 22.804 1.00 46.84 94 TYR A C 1
ATOM 766 O O . TYR A 1 94 ? 0.041 3.328 22.266 1.00 46.84 94 TYR A O 1
ATOM 774 N N . ASN A 1 95 ? -0.653 1.598 23.530 1.00 41.44 95 ASN A N 1
ATOM 775 C CA . ASN A 1 95 ? 0.652 0.976 23.742 1.00 41.44 95 ASN A CA 1
ATOM 776 C C . ASN A 1 95 ? 1.337 0.658 22.405 1.00 41.44 95 ASN A C 1
ATOM 778 O O . ASN A 1 95 ? 0.697 0.190 21.467 1.00 41.44 95 ASN A O 1
ATOM 782 N N . LYS A 1 96 ? 2.655 0.886 22.343 1.00 37.00 96 LYS A N 1
ATOM 783 C CA . LYS A 1 96 ? 3.505 0.570 21.186 1.00 37.00 96 LYS A CA 1
ATOM 784 C C . LYS A 1 96 ? 3.290 -0.891 20.772 1.00 37.00 96 LYS A C 1
ATOM 786 O O . LYS A 1 96 ? 3.694 -1.789 21.506 1.00 37.00 96 LYS A O 1
ATOM 791 N N . SER A 1 97 ? 2.688 -1.128 19.609 1.00 41.53 97 SER A N 1
ATOM 792 C CA . SER A 1 97 ? 2.625 -2.457 19.000 1.00 41.53 97 SER A CA 1
ATOM 793 C C . SER A 1 97 ? 3.502 -2.455 17.752 1.00 41.53 97 SER A C 1
ATOM 795 O O . SER A 1 97 ? 3.284 -1.699 16.812 1.00 41.53 97 SER A O 1
ATOM 797 N N . GLN A 1 98 ? 4.575 -3.244 17.788 1.00 35.50 98 GLN A N 1
ATOM 798 C CA . GLN A 1 98 ? 5.482 -3.415 16.660 1.00 35.50 98 GLN A CA 1
ATOM 799 C C . GLN A 1 98 ? 4.942 -4.554 15.794 1.00 35.50 98 GLN A C 1
ATOM 801 O O . GLN A 1 98 ? 5.221 -5.721 16.057 1.00 35.50 98 GLN A O 1
ATOM 806 N N . SER A 1 99 ? 4.155 -4.224 14.774 1.00 34.81 99 SER A N 1
ATOM 807 C CA . SER A 1 99 ? 3.713 -5.208 13.782 1.00 34.81 99 SER A CA 1
ATOM 808 C C . SER A 1 99 ? 4.720 -5.246 12.635 1.00 34.81 99 SER A C 1
ATOM 810 O O . SER A 1 99 ? 4.946 -4.241 11.966 1.00 34.81 99 SER A O 1
ATOM 812 N N . ARG A 1 100 ? 5.369 -6.396 12.417 1.00 32.38 100 ARG A N 1
ATOM 813 C CA . ARG A 1 100 ? 6.247 -6.610 11.255 1.00 32.38 100 ARG A CA 1
ATOM 814 C C . ARG A 1 100 ? 5.358 -6.884 10.042 1.00 32.38 100 ARG A C 1
ATOM 816 O O . ARG A 1 100 ? 4.775 -7.958 9.954 1.00 32.38 100 ARG A O 1
ATOM 823 N N . ALA A 1 101 ? 5.260 -5.928 9.126 1.00 35.22 101 ALA A N 1
ATOM 824 C CA . ALA A 1 101 ? 4.716 -6.153 7.793 1.00 35.22 101 ALA A CA 1
ATOM 825 C C . ALA A 1 101 ? 5.860 -6.047 6.778 1.00 35.22 101 ALA A C 1
ATOM 827 O O . ALA A 1 101 ? 6.617 -5.076 6.789 1.00 35.22 101 ALA A O 1
ATOM 828 N N . SER A 1 102 ? 6.005 -7.065 5.932 1.00 32.03 102 SER A N 1
ATOM 829 C CA . SER A 1 102 ? 6.839 -6.989 4.737 1.00 32.03 102 SER A CA 1
ATOM 830 C C . SER A 1 102 ? 5.951 -6.474 3.611 1.00 32.03 102 SER A C 1
ATOM 832 O O . SER A 1 102 ? 5.020 -7.169 3.194 1.00 32.03 102 SER A O 1
ATOM 834 N N . ILE A 1 103 ? 6.198 -5.242 3.167 1.00 40.97 103 ILE A N 1
ATOM 835 C CA . ILE A 1 103 ? 5.653 -4.744 1.906 1.00 40.97 103 ILE A CA 1
ATOM 836 C C . ILE A 1 103 ? 6.696 -5.044 0.836 1.00 40.97 103 ILE A C 1
ATOM 838 O O . ILE A 1 103 ? 7.823 -4.562 0.930 1.00 40.97 103 ILE A O 1
ATOM 842 N N . ASP A 1 104 ? 6.310 -5.847 -0.149 1.00 38.16 104 ASP A N 1
ATOM 843 C CA . ASP A 1 104 ? 7.030 -5.919 -1.414 1.00 38.16 104 ASP A CA 1
ATOM 844 C C . ASP A 1 104 ? 6.569 -4.712 -2.236 1.00 38.16 104 ASP A C 1
ATOM 846 O O . ASP A 1 104 ? 5.458 -4.684 -2.779 1.00 38.16 104 ASP A O 1
ATOM 850 N N . LEU A 1 105 ? 7.341 -3.629 -2.146 1.00 36.72 105 LEU A N 1
ATOM 851 C CA . LEU A 1 105 ? 7.018 -2.360 -2.775 1.00 36.72 105 LEU A CA 1
ATOM 852 C C . LEU A 1 105 ? 7.723 -2.353 -4.130 1.00 36.72 105 LEU A C 1
ATOM 854 O O . LEU A 1 105 ? 8.898 -2.008 -4.223 1.00 36.72 105 LEU A O 1
ATOM 858 N N . MET A 1 106 ? 7.000 -2.731 -5.183 1.00 31.55 106 MET A N 1
ATOM 859 C CA . MET A 1 106 ? 7.463 -2.551 -6.558 1.00 31.55 106 MET A CA 1
ATOM 860 C C . MET A 1 106 ? 7.357 -1.058 -6.909 1.00 31.55 106 MET A C 1
ATOM 862 O O . MET A 1 106 ? 6.461 -0.631 -7.633 1.00 31.55 106 MET A O 1
ATOM 866 N N . LEU A 1 107 ? 8.220 -0.241 -6.301 1.00 32.53 107 LEU A N 1
ATOM 867 C CA . LEU A 1 107 ? 8.444 1.131 -6.734 1.00 32.53 107 LEU A CA 1
ATOM 868 C C . LEU A 1 107 ? 9.264 1.075 -8.014 1.00 32.53 107 LEU A C 1
ATOM 870 O O . LEU A 1 107 ? 10.265 0.355 -8.070 1.00 32.53 107 LEU A O 1
ATOM 874 N N . ARG A 1 108 ? 8.804 1.815 -9.025 1.00 39.72 108 ARG A N 1
ATOM 875 C CA . ARG A 1 108 ? 9.656 2.143 -10.158 1.00 39.72 108 ARG A CA 1
ATOM 876 C C . ARG A 1 108 ? 10.867 2.929 -9.713 1.00 39.72 108 ARG A C 1
ATOM 878 O O . ARG A 1 108 ? 10.801 3.678 -8.716 1.00 39.72 108 ARG A O 1
#

InterPro domains:
  IPR029005 LIM-domain binding protein/SEUSS [PTHR10378] (5-95)
  IPR060717 LIM-domain binding protein, DD and LCCD [PF01803] (4-92)

Sequence (108 aa):
MFVNQESDNLWWDAFATEFFEDDATLTLTFCLEDGPKRYTIGRTLIPRYFRSIFEGGVTELSINLKHPKESFHTTSLTLDCDHCSIITHHGKHYNKSQSRASIDLMLR

Radius of gyration: 15.58 Å; chains: 1; bounding box: 42×39×44 Å

pLDDT: mean 79.47, std 20.24, range [31.55, 96.25]

Secondary structure (DSSP, 8-state):
--HHHHHHHHHHHHHHHHHS-TT-EEEEEEEETTEEEEEEEETTTHHHHHHHHHHTTEEEEEEEEESPEEEE-SS-EEEE-TEEEEEEEE-TTS-------EEE----

Foldseek 3Di:
DPPPPVVLLVVLLVVLVVFHDQFDKWWKWAQDPVGIDIDIDGSVCNSVVVVVVVVVQFPDKDKDADPWDWDDDPPAIATHGPPIAIDTDGPPPDDDDRGGMDIRDRGD

Organism: NCBI:txid334625